Protein AF-W1Y5U6-F1 (afdb_monomer)

Radius of gyration: 29.23 Å; Cα contacts (8 Å, |Δi|>4): 20; chains: 1; bounding box: 58×17×75 Å

Organism: NCBI:txid408170

Mean predicted aligned error: 16.32 Å

Secondary structure (DSSP, 8-state):
-HHHHHHHHTTS----HHHHHHHHHHTT--HHHHTT----THHHHHHHHHHHHHHHHHHHHHHHHTSHHHHHHHHHHHHHHHHHHHHT-

Structure (mmCIF, N/CA/C/O backbone):
data_AF-W1Y5U6-F1
#
_entry.id   AF-W1Y5U6-F1
#
loop_
_atom_site.group_PDB
_atom_site.id
_atom_site.type_symbol
_atom_site.label_atom_id
_atom_site.label_alt_id
_atom_site.label_comp_id
_atom_site.label_asym_id
_atom_site.label_entity_id
_atom_site.label_seq_id
_atom_site.pdbx_PDB_ins_code
_atom_site.Cartn_x
_atom_site.Cartn_y
_atom_site.Cartn_z
_atom_site.occupancy
_atom_site.B_iso_or_equiv
_atom_site.auth_seq_id
_atom_site.auth_comp_id
_atom_site.auth_asym_id
_atom_site.auth_atom_id
_atom_site.pdbx_PDB_model_num
ATOM 1 N N . VAL A 1 1 ? -31.480 7.481 11.933 1.00 58.47 1 VAL A N 1
ATOM 2 C CA . VA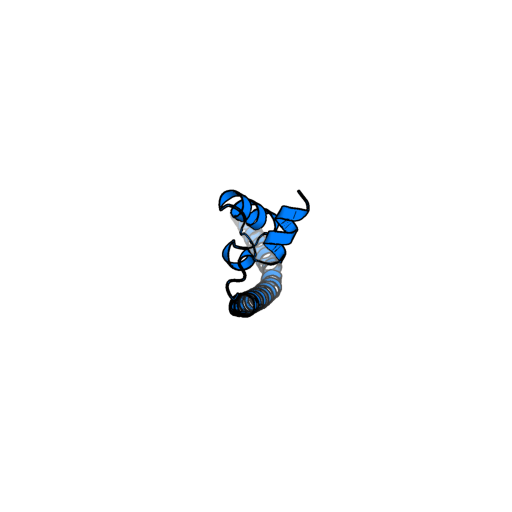L A 1 1 ? -30.238 7.090 11.217 1.00 58.47 1 VAL A CA 1
ATOM 3 C C . VAL A 1 1 ? -28.943 7.366 11.988 1.00 58.47 1 VAL A C 1
ATOM 5 O O . VAL A 1 1 ? -28.127 6.460 12.053 1.00 58.47 1 VAL A O 1
ATOM 8 N N . ARG A 1 2 ? -28.759 8.515 12.672 1.00 65.06 2 ARG A N 1
ATOM 9 C CA . ARG A 1 2 ? -27.560 8.763 13.521 1.00 65.06 2 ARG A CA 1
ATOM 10 C C . ARG A 1 2 ? -27.322 7.731 14.638 1.00 65.06 2 ARG A C 1
ATOM 12 O O . ARG A 1 2 ? -26.183 7.496 15.017 1.00 65.06 2 ARG A O 1
ATOM 19 N N . GLN A 1 3 ? -28.378 7.101 15.157 1.00 78.25 3 GLN A N 1
ATOM 20 C CA . GLN A 1 3 ? -28.243 6.108 16.229 1.00 78.25 3 GLN A CA 1
ATOM 21 C C . GLN A 1 3 ? -27.618 4.782 15.779 1.00 78.25 3 GLN A C 1
ATOM 23 O O . GLN A 1 3 ? -27.001 4.115 16.601 1.00 78.25 3 GLN A O 1
ATOM 28 N N . THR A 1 4 ? -27.759 4.395 14.508 1.00 80.69 4 THR A N 1
ATOM 29 C CA . THR A 1 4 ? -27.233 3.116 14.007 1.00 80.69 4 THR A CA 1
ATOM 30 C C . THR A 1 4 ? -25.711 3.161 13.912 1.00 80.69 4 THR A C 1
ATOM 32 O O . THR A 1 4 ? -25.046 2.297 14.469 1.00 80.69 4 THR A O 1
ATOM 35 N N . ILE A 1 5 ? -25.169 4.238 13.333 1.00 82.88 5 ILE A N 1
ATOM 36 C CA . ILE A 1 5 ? -23.719 4.477 13.260 1.00 82.88 5 ILE A CA 1
ATOM 37 C C . ILE A 1 5 ? -23.126 4.576 14.670 1.00 82.88 5 ILE A C 1
ATOM 39 O O . ILE A 1 5 ? -22.149 3.903 14.963 1.00 82.88 5 ILE A O 1
ATOM 43 N N . SER A 1 6 ? -23.781 5.295 15.590 1.00 85.38 6 SER A N 1
ATOM 44 C CA . SER A 1 6 ? -23.309 5.384 16.981 1.00 85.38 6 SER A CA 1
ATOM 45 C C . SER A 1 6 ? -23.257 4.025 17.696 1.00 85.38 6 SER A C 1
ATOM 47 O O . SER A 1 6 ? -22.428 3.826 18.580 1.00 85.38 6 SER A O 1
ATOM 49 N N . LYS A 1 7 ? -24.129 3.073 17.338 1.00 86.81 7 LYS A N 1
ATOM 50 C CA . LYS A 1 7 ? -24.057 1.702 17.863 1.00 86.81 7 LYS A CA 1
ATOM 51 C C . LYS A 1 7 ? -22.920 0.902 17.226 1.00 86.81 7 LYS A C 1
ATOM 53 O O . LYS A 1 7 ? -22.320 0.103 17.937 1.00 86.81 7 LYS A O 1
ATOM 58 N N . TRP A 1 8 ? -22.622 1.117 15.943 1.00 89.88 8 TRP A N 1
ATOM 59 C CA . TRP A 1 8 ? -21.467 0.518 15.261 1.00 89.88 8 TRP A CA 1
ATOM 60 C C . TRP A 1 8 ? -20.152 1.006 15.865 1.00 89.88 8 TRP A C 1
ATOM 62 O O . TRP A 1 8 ? -19.322 0.196 16.258 1.00 89.88 8 TRP A O 1
ATOM 72 N N . GLU A 1 9 ? -20.019 2.318 16.058 1.00 82.50 9 GLU A N 1
ATOM 73 C CA . GLU A 1 9 ? -18.843 2.943 16.678 1.00 82.50 9 GLU A CA 1
ATOM 74 C C . GLU A 1 9 ? -18.599 2.453 18.112 1.00 82.50 9 GLU A C 1
ATOM 76 O O . GLU A 1 9 ? -17.461 2.354 18.556 1.00 82.50 9 GLU A O 1
ATOM 81 N N . LYS A 1 10 ? -19.671 2.130 18.848 1.00 87.19 10 LYS A N 1
ATOM 82 C CA . LYS A 1 10 ? -19.599 1.596 20.219 1.00 87.19 10 LYS A CA 1
ATOM 83 C C . LYS A 1 10 ? -19.505 0.067 20.281 1.00 87.19 10 LYS A C 1
ATOM 85 O O . LYS A 1 10 ? -19.522 -0.478 21.381 1.00 87.19 10 LYS A O 1
ATOM 90 N N . GLY A 1 11 ? -19.489 -0.628 19.141 1.00 83.69 11 GLY A N 1
ATOM 91 C CA . GLY A 1 11 ? -19.470 -2.095 19.081 1.00 83.69 11 GLY A CA 1
ATOM 92 C C . GLY A 1 11 ? -20.742 -2.778 19.602 1.00 83.69 11 GLY A C 1
ATOM 93 O O . GLY A 1 11 ? -20.742 -3.977 19.857 1.00 83.69 11 GLY A O 1
ATOM 94 N N . LEU A 1 12 ? -21.842 -2.035 19.769 1.00 86.06 12 LEU A N 1
ATOM 95 C CA . LEU A 1 12 ? -23.124 -2.558 20.266 1.00 86.06 12 LEU A CA 1
ATOM 96 C C . LEU A 1 12 ? -23.926 -3.290 19.181 1.00 86.06 12 LEU A C 1
ATOM 98 O O . LEU A 1 12 ? -24.893 -3.987 19.478 1.00 86.06 12 LEU A O 1
ATOM 102 N N . SER A 1 13 ? -23.569 -3.084 17.916 1.00 86.31 13 SER A N 1
ATOM 103 C CA . SER A 1 13 ? -24.129 -3.784 16.760 1.00 86.31 13 SER A CA 1
ATOM 104 C C . SER A 1 13 ? -23.133 -3.731 15.609 1.00 86.31 13 SER A C 1
ATOM 106 O O . SER A 1 13 ? -22.315 -2.815 15.568 1.00 86.31 13 SER A O 1
ATOM 108 N N . VAL A 1 14 ? -23.245 -4.652 14.658 1.00 85.12 14 VAL A N 1
ATOM 109 C CA . VAL A 1 14 ? -22.402 -4.709 13.456 1.00 85.12 14 VAL A CA 1
ATOM 110 C C . VAL A 1 14 ? -23.300 -4.511 12.224 1.00 85.12 14 VAL A C 1
ATOM 112 O O . VAL A 1 14 ? -24.450 -4.963 12.257 1.00 85.12 14 VAL A O 1
ATOM 115 N N . PRO A 1 15 ? -22.849 -3.799 11.173 1.00 88.50 15 PRO A N 1
ATOM 116 C CA . PRO A 1 15 ? -23.566 -3.744 9.899 1.00 88.50 15 PRO A CA 1
ATOM 117 C C . PRO A 1 15 ? -23.736 -5.142 9.280 1.00 88.50 15 PRO A C 1
ATOM 119 O O . PRO A 1 15 ? -23.041 -6.086 9.658 1.00 88.50 15 PRO A O 1
ATOM 122 N N . ASP A 1 16 ? -24.641 -5.281 8.311 1.00 90.00 16 ASP A N 1
ATOM 123 C CA . ASP A 1 16 ? -24.719 -6.508 7.512 1.00 90.00 16 ASP A CA 1
ATOM 124 C C . ASP A 1 16 ? -23.486 -6.675 6.599 1.00 90.00 16 ASP A C 1
ATOM 126 O O . ASP A 1 16 ? -22.673 -5.761 6.424 1.00 90.00 16 ASP A O 1
ATOM 130 N N . ALA A 1 17 ? -23.323 -7.874 6.032 1.00 86.38 17 ALA A N 1
ATOM 131 C CA . ALA A 1 17 ? -22.166 -8.204 5.203 1.00 86.38 17 ALA A CA 1
ATOM 132 C C . ALA A 1 17 ? -22.079 -7.331 3.940 1.00 86.38 17 ALA A C 1
ATOM 134 O O . ALA A 1 17 ? -20.995 -6.867 3.594 1.00 86.38 17 ALA A O 1
ATOM 135 N N . ASP A 1 18 ? -23.209 -7.052 3.289 1.00 89.56 18 ASP A N 1
ATOM 136 C CA . ASP A 1 18 ? -23.252 -6.223 2.082 1.00 89.56 18 ASP A CA 1
ATOM 137 C C . ASP A 1 18 ? -22.832 -4.774 2.367 1.00 89.56 18 ASP A C 1
ATOM 139 O O . ASP A 1 18 ? -22.122 -4.153 1.574 1.00 89.56 18 ASP A O 1
ATOM 143 N N . MET A 1 19 ? -23.237 -4.222 3.513 1.00 89.25 19 MET A N 1
ATOM 144 C CA . MET A 1 19 ? -22.835 -2.893 3.960 1.00 89.25 19 MET A CA 1
ATOM 145 C C . MET A 1 19 ? -21.362 -2.866 4.361 1.00 89.25 19 MET A C 1
ATOM 147 O O . MET A 1 19 ? -20.666 -1.918 4.007 1.00 89.25 19 MET A O 1
ATOM 151 N N . LEU A 1 20 ? -20.859 -3.899 5.044 1.00 87.88 20 LEU A N 1
ATOM 152 C CA . LEU A 1 20 ? -19.430 -4.022 5.343 1.00 87.88 20 LEU A CA 1
ATOM 153 C C . LEU A 1 20 ? -18.586 -4.040 4.065 1.00 87.88 20 LEU A C 1
ATOM 155 O O . LEU A 1 20 ? -17.580 -3.340 4.009 1.00 87.88 20 LEU A O 1
ATOM 159 N N . ILE A 1 21 ? -19.012 -4.773 3.032 1.00 85.31 21 ILE A N 1
ATOM 160 C CA . ILE A 1 21 ? -18.332 -4.820 1.728 1.00 85.31 21 ILE A CA 1
ATOM 161 C C . ILE A 1 21 ? -18.350 -3.445 1.051 1.00 85.31 21 ILE A C 1
ATOM 163 O O . ILE A 1 21 ? -17.322 -3.000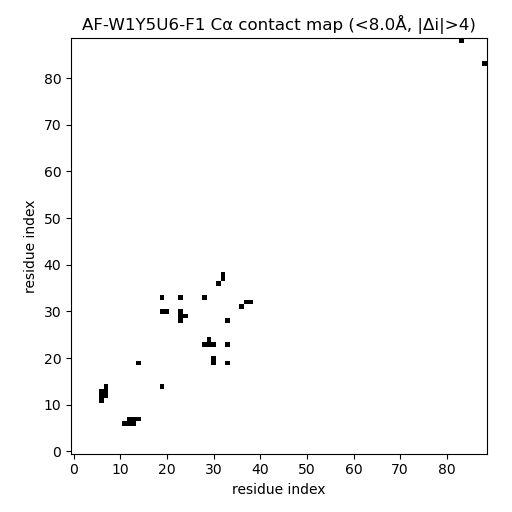 0.556 1.00 85.31 21 ILE A O 1
ATOM 167 N N . LYS A 1 22 ? -19.483 -2.733 1.070 1.00 85.12 22 LYS A N 1
ATOM 168 C CA . LYS A 1 22 ? -19.574 -1.376 0.501 1.00 85.12 22 LYS A CA 1
ATOM 169 C C . LYS A 1 22 ? -18.691 -0.370 1.230 1.00 85.12 22 LYS A C 1
ATOM 171 O O . LYS A 1 22 ? -18.056 0.454 0.587 1.00 85.12 22 LYS A O 1
ATOM 176 N N . ILE A 1 23 ? -18.661 -0.415 2.562 1.00 85.44 23 ILE A N 1
ATOM 177 C CA . ILE A 1 23 ? -17.782 0.451 3.357 1.00 85.44 23 ILE A CA 1
ATOM 178 C C . ILE A 1 23 ? -16.319 0.099 3.048 1.00 85.44 23 ILE A C 1
ATOM 180 O O 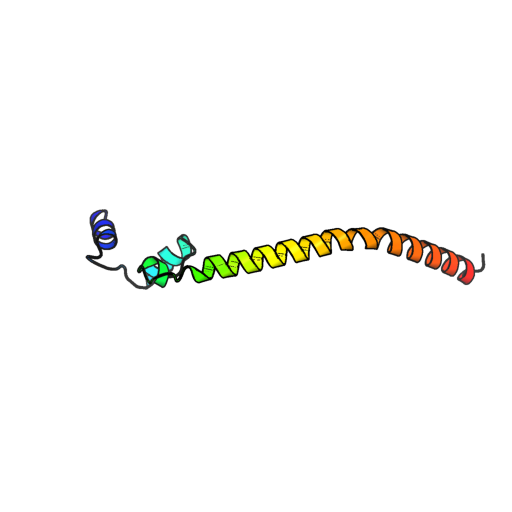. ILE A 1 23 ? -15.525 0.998 2.805 1.00 85.44 23 ILE A O 1
ATOM 184 N N . ALA A 1 24 ? -15.976 -1.189 2.995 1.00 82.50 24 ALA A N 1
ATOM 185 C CA . ALA A 1 24 ? -14.630 -1.668 2.677 1.00 82.50 24 ALA A CA 1
ATOM 186 C C . ALA A 1 24 ? -14.152 -1.167 1.305 1.00 82.50 24 ALA A C 1
ATOM 188 O O . ALA A 1 24 ? -13.055 -0.631 1.199 1.00 82.50 24 ALA A O 1
ATOM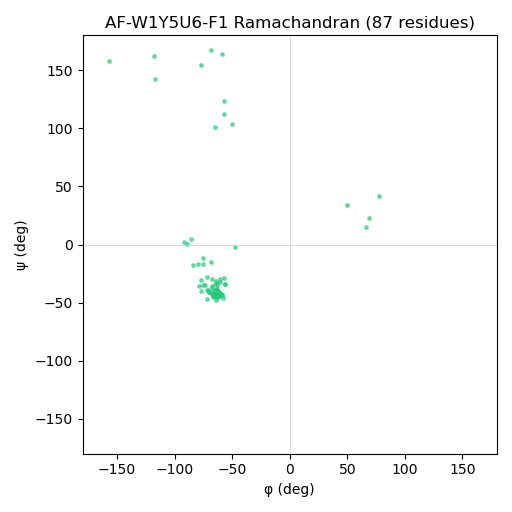 189 N N . ASP A 1 25 ? -15.012 -1.257 0.292 1.00 81.56 25 ASP A N 1
ATOM 190 C CA . ASP A 1 25 ? -14.740 -0.786 -1.068 1.00 81.56 25 ASP A CA 1
ATOM 191 C C . ASP A 1 25 ? -14.551 0.742 -1.130 1.00 81.56 25 ASP 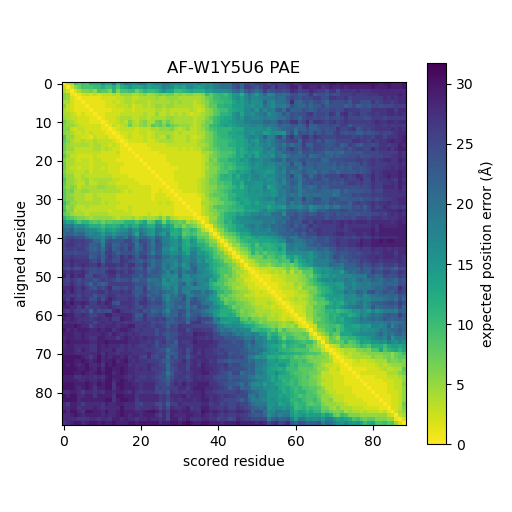A C 1
ATOM 193 O O . ASP A 1 25 ? -13.590 1.228 -1.715 1.00 81.56 25 ASP A O 1
ATOM 197 N N . ILE A 1 26 ? -15.405 1.515 -0.442 1.00 85.06 26 ILE A N 1
ATOM 198 C CA . ILE A 1 26 ? -15.305 2.988 -0.393 1.00 85.06 26 ILE A CA 1
ATOM 199 C C . ILE A 1 26 ? -14.015 3.456 0.292 1.00 85.06 26 ILE A C 1
ATOM 201 O O . ILE A 1 26 ? -13.433 4.462 -0.111 1.00 85.06 26 ILE A O 1
ATOM 205 N N . PHE A 1 27 ? -13.606 2.771 1.359 1.00 81.69 27 PHE A N 1
ATOM 206 C CA . PHE A 1 27 ? -12.415 3.118 2.134 1.00 81.69 27 PHE A CA 1
ATOM 207 C C . PHE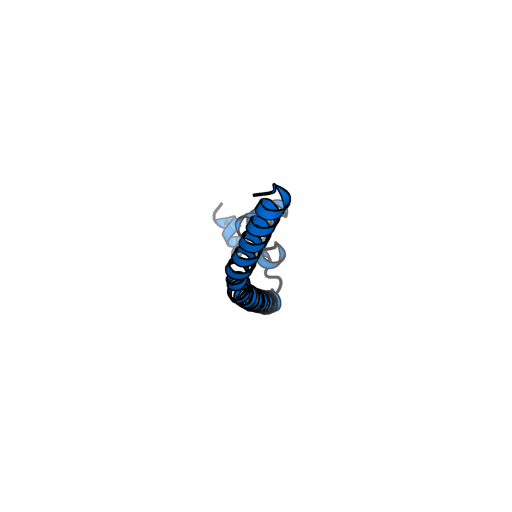 A 1 27 ? -11.148 2.392 1.650 1.00 81.69 27 PHE A C 1
ATOM 209 O O . PHE A 1 27 ? -10.098 2.583 2.254 1.00 81.69 27 PHE A O 1
ATOM 216 N N . GLU A 1 28 ? -11.237 1.585 0.585 1.00 79.88 28 GLU A N 1
ATOM 217 C CA . GLU A 1 28 ? -10.152 0.751 0.038 1.00 79.88 28 GLU A CA 1
ATOM 218 C C . GLU A 1 28 ? -9.426 -0.109 1.095 1.00 79.88 28 GLU A C 1
ATOM 220 O O . GLU A 1 28 ? -8.227 -0.380 1.008 1.00 79.88 28 GLU A O 1
ATOM 225 N N . VAL A 1 29 ? -10.166 -0.574 2.102 1.00 79.81 29 VAL A N 1
ATOM 226 C CA . VAL A 1 29 ? -9.675 -1.455 3.174 1.00 79.81 29 VAL A CA 1
ATOM 227 C C . VAL A 1 29 ? -10.412 -2.787 3.138 1.00 79.81 29 VAL A C 1
ATOM 229 O O . VAL A 1 29 ? -11.488 -2.912 2.565 1.00 79.81 29 VAL A O 1
ATOM 232 N N . SER A 1 30 ? -9.869 -3.819 3.772 1.00 80.25 30 SER A N 1
ATOM 233 C CA . SER A 1 30 ? -10.569 -5.093 3.928 1.00 80.25 30 SER A CA 1
ATOM 234 C C . SER A 1 30 ? -11.642 -5.034 5.023 1.00 80.25 30 SER A C 1
ATOM 236 O O . SER A 1 30 ? -11.542 -4.294 6.000 1.00 80.25 30 SER A O 1
ATOM 238 N N . VAL A 1 31 ? -12.666 -5.887 4.911 1.00 81.19 31 VAL A N 1
ATOM 239 C CA . VAL A 1 31 ? -13.703 -6.043 5.952 1.00 81.19 31 VAL A CA 1
ATOM 240 C C . VAL A 1 31 ? -13.086 -6.405 7.310 1.00 81.19 31 VAL A C 1
ATOM 242 O O . VAL A 1 31 ? -13.555 -5.956 8.351 1.00 81.19 31 VAL A O 1
ATOM 245 N N . SER A 1 32 ? -11.998 -7.175 7.303 1.00 76.88 32 SER A N 1
ATOM 246 C CA . SER A 1 32 ? -11.227 -7.530 8.495 1.00 76.88 32 SER A CA 1
ATOM 247 C C . SER A 1 32 ? -10.673 -6.292 9.209 1.00 76.88 32 SER A C 1
ATOM 249 O O . SER A 1 32 ? -10.758 -6.202 10.432 1.00 76.88 32 SER A O 1
ATOM 251 N N . GLU A 1 33 ? -10.156 -5.323 8.448 1.00 77.38 33 GLU A N 1
ATOM 252 C CA . 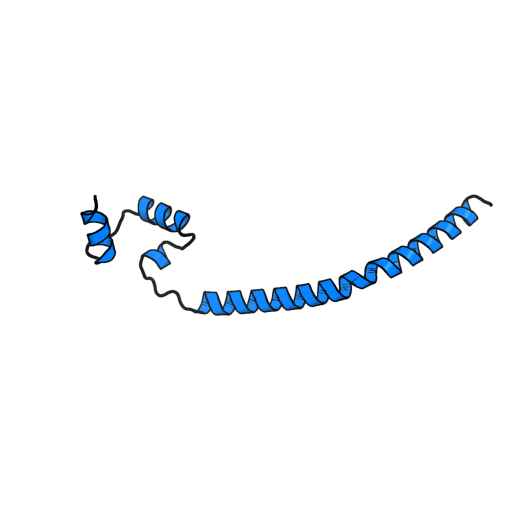GLU A 1 33 ? -9.630 -4.052 8.964 1.00 77.38 33 GLU A CA 1
ATOM 253 C C . GLU A 1 33 ? -10.745 -3.196 9.578 1.00 77.38 33 GLU A C 1
ATOM 255 O O . GLU A 1 33 ? -10.571 -2.654 10.668 1.00 77.38 33 GLU A O 1
ATOM 260 N N . LEU A 1 34 ? -11.930 -3.160 8.952 1.00 82.06 34 LEU A N 1
ATOM 261 C CA . LEU A 1 34 ? -13.108 -2.472 9.502 1.00 82.06 34 LEU A CA 1
ATOM 262 C C . LEU A 1 34 ? -13.598 -3.070 10.827 1.00 82.06 34 LEU A C 1
ATOM 264 O O . LEU A 1 34 ? -14.111 -2.349 11.680 1.00 82.06 34 LEU A O 1
ATOM 268 N N . LEU A 1 35 ? -13.452 -4.384 11.003 1.00 84.50 35 LEU A N 1
ATOM 269 C CA . LEU A 1 35 ? -13.858 -5.098 12.216 1.00 84.50 35 LEU A CA 1
ATOM 270 C C . LEU A 1 35 ? -12.783 -5.080 13.313 1.00 84.50 35 LEU A C 1
ATOM 272 O O . LEU A 1 35 ? -12.954 -5.723 14.349 1.00 84.50 35 LEU A O 1
ATOM 276 N N . GLY A 1 36 ? -11.679 -4.356 13.104 1.00 72.38 36 GLY A N 1
ATOM 277 C CA . GLY A 1 36 ? -10.589 -4.277 14.070 1.00 72.38 36 GLY A CA 1
ATOM 278 C C . GLY A 1 36 ? -9.819 -5.588 14.214 1.00 72.38 36 GLY A C 1
ATOM 279 O O . GLY A 1 36 ? -9.185 -5.811 15.249 1.00 72.38 36 GLY A O 1
ATOM 280 N N . ALA A 1 37 ? -9.855 -6.468 13.201 1.00 67.00 37 ALA A N 1
ATOM 281 C CA . ALA A 1 37 ? -8.906 -7.569 13.139 1.00 67.00 37 ALA A CA 1
ATOM 282 C C . ALA A 1 37 ? -7.514 -6.946 13.148 1.00 67.00 37 ALA A C 1
ATOM 284 O O . ALA A 1 37 ? -7.224 -6.076 12.327 1.00 67.00 37 ALA A O 1
ATOM 285 N N . LYS A 1 38 ? -6.693 -7.347 14.124 1.00 55.31 38 LYS A N 1
ATOM 286 C CA . LYS A 1 38 ? -5.342 -6.830 14.325 1.00 55.31 38 LYS A CA 1
ATOM 287 C C . LYS A 1 38 ? -4.610 -6.890 12.989 1.00 55.31 38 LYS A C 1
ATOM 289 O O . LYS A 1 38 ? -4.216 -7.968 12.548 1.00 55.31 38 LYS A O 1
ATOM 294 N N . ILE A 1 39 ? -4.480 -5.734 12.346 1.00 55.38 39 ILE A N 1
ATOM 295 C CA . ILE A 1 39 ? -3.627 -5.559 11.186 1.00 55.38 39 ILE A CA 1
ATOM 296 C C . ILE A 1 39 ? -2.249 -5.796 11.761 1.00 55.38 39 ILE A C 1
ATOM 298 O O . ILE A 1 39 ? -1.730 -4.974 12.514 1.00 55.38 39 ILE A O 1
ATOM 302 N N . GLU A 1 40 ? -1.701 -6.986 11.544 1.00 51.50 40 GLU A N 1
ATOM 303 C CA . GLU A 1 40 ? -0.288 -7.166 11.792 1.00 51.50 40 GLU A CA 1
ATOM 304 C C . GLU A 1 40 ? 0.403 -6.117 10.920 1.00 51.50 40 GLU A C 1
ATOM 306 O O . GLU A 1 40 ? 0.356 -6.199 9.693 1.00 51.50 40 GLU A O 1
ATOM 311 N N . GLU A 1 41 ? 1.02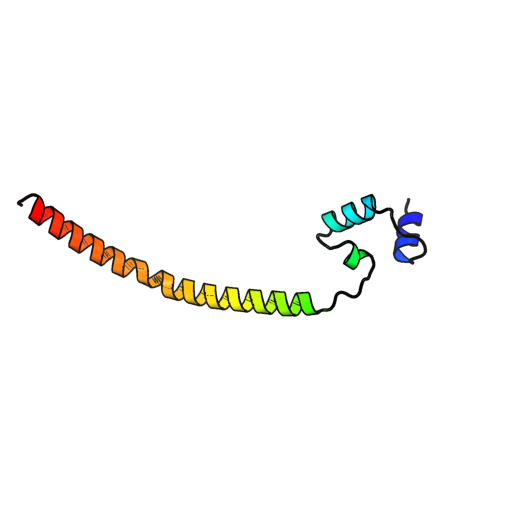5 -5.129 11.564 1.00 52.59 41 GLU A N 1
ATOM 312 C CA . GLU A 1 41 ? 1.845 -4.036 11.009 1.00 52.59 41 GLU A CA 1
ATOM 313 C C . GLU A 1 41 ? 2.910 -4.507 9.985 1.00 52.59 41 GLU A C 1
ATOM 315 O O . GLU A 1 41 ? 3.614 -3.711 9.369 1.00 52.59 41 GLU A O 1
ATOM 320 N N . LYS A 1 42 ? 3.011 -5.818 9.744 1.00 50.47 42 LYS A N 1
ATOM 321 C CA . LYS A 1 42 ? 3.815 -6.466 8.709 1.00 50.47 42 LYS A CA 1
ATOM 322 C C . LYS A 1 42 ? 3.506 -5.986 7.291 1.00 50.47 42 LYS A C 1
ATOM 324 O O . LYS A 1 42 ? 4.432 -5.902 6.493 1.00 50.47 42 LYS A O 1
ATOM 329 N N . LYS A 1 43 ? 2.254 -5.642 6.955 1.00 53.00 43 LYS A N 1
ATOM 330 C CA . LYS A 1 43 ? 1.920 -5.238 5.571 1.00 53.00 43 LYS A CA 1
ATOM 331 C C . LYS A 1 43 ? 2.569 -3.903 5.182 1.00 53.00 43 LYS A C 1
ATOM 333 O O . LYS A 1 43 ? 2.914 -3.713 4.020 1.00 53.00 43 LYS A O 1
ATOM 338 N N . GLU A 1 44 ? 2.790 -3.016 6.150 1.00 51.44 44 GLU A N 1
ATOM 339 C CA . GLU A 1 44 ? 3.438 -1.719 5.934 1.00 51.44 44 GLU A CA 1
ATOM 340 C C . GLU A 1 44 ? 4.965 -1.856 5.830 1.00 51.44 44 GLU A C 1
ATOM 342 O O . GLU A 1 44 ? 5.585 -1.211 4.989 1.00 51.44 44 GLU A O 1
ATOM 347 N N . GLN A 1 45 ? 5.574 -2.774 6.592 1.00 53.12 45 GLN A N 1
ATOM 348 C CA . GLN A 1 45 ? 7.007 -3.082 6.479 1.00 53.12 45 GLN A CA 1
ATOM 349 C C . GLN A 1 45 ? 7.357 -3.762 5.146 1.00 53.12 45 GLN A C 1
ATOM 351 O O . GLN A 1 45 ? 8.341 -3.382 4.509 1.00 53.12 45 GLN A O 1
ATOM 356 N N . ASP A 1 46 ? 6.531 -4.705 4.680 1.00 55.22 46 ASP A N 1
ATOM 357 C CA . ASP A 1 46 ? 6.751 -5.383 3.396 1.00 55.22 46 ASP A CA 1
ATOM 358 C C . ASP A 1 46 ? 6.464 -4.464 2.198 1.00 55.22 46 ASP A C 1
ATOM 360 O O . ASP A 1 46 ? 7.227 -4.457 1.231 1.00 55.22 46 ASP A O 1
ATOM 364 N N . ALA A 1 47 ? 5.418 -3.629 2.260 1.00 59.69 47 ALA A N 1
ATOM 365 C CA . ALA A 1 47 ? 5.132 -2.649 1.209 1.00 59.69 47 ALA A CA 1
ATOM 366 C C . ALA A 1 47 ? 6.253 -1.605 1.078 1.00 59.69 47 ALA A C 1
ATOM 368 O O . ALA A 1 47 ? 6.623 -1.241 -0.039 1.00 59.69 47 ALA A O 1
ATOM 369 N N . ASN A 1 48 ? 6.837 -1.174 2.201 1.00 62.31 48 ASN A N 1
ATOM 370 C CA . ASN A 1 48 ? 7.954 -0.233 2.214 1.00 62.31 48 ASN A CA 1
ATOM 371 C C . ASN A 1 48 ? 9.249 -0.883 1.688 1.00 62.31 48 ASN A C 1
ATOM 373 O O . ASN A 1 48 ? 9.949 -0.293 0.870 1.00 62.31 48 ASN A O 1
ATOM 377 N N . ALA A 1 49 ? 9.513 -2.150 2.031 1.00 68.38 49 ALA A N 1
ATOM 378 C CA . ALA A 1 49 ? 10.644 -2.901 1.479 1.00 68.38 49 ALA A CA 1
ATOM 379 C C . ALA A 1 49 ? 10.526 -3.131 -0.040 1.00 68.38 49 ALA A C 1
ATOM 381 O O . ALA A 1 49 ? 11.522 -3.037 -0.763 1.00 68.38 49 ALA A O 1
ATOM 382 N N . VAL A 1 50 ? 9.320 -3.414 -0.547 1.00 75.38 50 VAL A N 1
ATOM 383 C CA . VAL A 1 50 ? 9.064 -3.561 -1.989 1.00 75.38 50 VAL A CA 1
ATOM 384 C C . VAL A 1 50 ? 9.164 -2.210 -2.702 1.00 75.38 50 VAL A C 1
ATOM 386 O O . VAL A 1 50 ? 9.772 -2.140 -3.770 1.00 75.38 50 VAL A O 1
ATOM 389 N N . ALA A 1 51 ? 8.646 -1.129 -2.112 1.00 73.50 51 ALA A N 1
ATOM 390 C CA . ALA A 1 51 ? 8.786 0.227 -2.641 1.00 73.50 51 ALA A CA 1
ATOM 391 C C . ALA A 1 51 ? 10.258 0.669 -2.711 1.00 73.50 51 ALA A C 1
ATOM 393 O O . ALA A 1 51 ? 10.688 1.191 -3.739 1.00 73.50 51 ALA A O 1
ATOM 394 N N . ASP A 1 52 ? 11.057 0.372 -1.685 1.00 75.56 52 ASP A N 1
ATOM 395 C CA . ASP A 1 52 ? 12.500 0.628 -1.668 1.00 75.56 52 ASP A CA 1
ATOM 396 C C . ASP A 1 52 ? 13.250 -0.187 -2.727 1.00 75.56 52 ASP A C 1
ATOM 398 O O . ASP A 1 52 ? 14.137 0.331 -3.413 1.00 75.56 52 ASP A O 1
ATOM 402 N N . GLN A 1 53 ? 12.898 -1.464 -2.903 1.00 79.75 53 GLN A N 1
ATOM 403 C CA . GLN A 1 53 ? 13.475 -2.296 -3.960 1.00 79.75 53 GLN A CA 1
ATOM 404 C C . GLN A 1 53 ? 13.111 -1.770 -5.350 1.00 79.75 53 GLN A C 1
ATOM 406 O O . GLN A 1 53 ? 13.987 -1.659 -6.207 1.00 79.75 53 GLN A O 1
ATOM 411 N N . LEU A 1 54 ? 11.851 -1.391 -5.569 1.00 78.50 54 LEU A N 1
ATOM 412 C CA . LEU A 1 54 ? 11.390 -0.793 -6.820 1.00 78.50 54 LEU A CA 1
ATOM 413 C C . LEU A 1 54 ? 12.079 0.543 -7.087 1.00 78.50 54 LEU A C 1
ATOM 415 O O . LEU A 1 54 ? 12.493 0.786 -8.216 1.00 78.50 54 LEU A O 1
ATOM 419 N N . MET A 1 55 ? 12.263 1.381 -6.068 1.00 75.19 55 MET A N 1
ATOM 420 C CA . MET A 1 55 ? 12.966 2.656 -6.181 1.00 75.19 55 MET A CA 1
ATOM 421 C C . MET A 1 55 ? 14.434 2.445 -6.565 1.00 75.19 55 MET A C 1
ATOM 423 O O . MET A 1 55 ? 14.902 3.068 -7.515 1.00 75.19 55 MET A O 1
ATOM 427 N N . ARG A 1 56 ? 15.136 1.496 -5.928 1.00 78.31 56 ARG A N 1
ATOM 428 C CA . ARG A 1 56 ? 16.522 1.130 -6.281 1.00 78.31 56 ARG A CA 1
ATOM 429 C C . ARG A 1 56 ? 16.634 0.532 -7.683 1.00 78.31 56 ARG A C 1
ATOM 431 O O . ARG A 1 56 ? 17.558 0.868 -8.421 1.00 78.31 56 ARG A O 1
ATOM 438 N N . VAL A 1 57 ? 15.707 -0.345 -8.073 1.00 80.75 57 VAL A N 1
ATOM 439 C CA . VAL A 1 57 ? 15.675 -0.937 -9.420 1.00 80.75 57 VAL A CA 1
ATOM 440 C C . VAL A 1 57 ? 15.359 0.130 -10.462 1.00 80.75 57 VAL A C 1
ATOM 442 O O . VAL A 1 57 ? 16.018 0.177 -11.494 1.00 80.75 57 VAL A O 1
ATOM 445 N N . ASN A 1 58 ? 14.408 1.022 -10.195 1.00 74.44 58 ASN A N 1
ATOM 446 C CA . ASN A 1 58 ? 14.057 2.114 -11.092 1.00 74.44 58 ASN A CA 1
ATOM 447 C C . ASN A 1 58 ? 15.183 3.148 -11.196 1.00 74.44 58 ASN A C 1
ATOM 449 O O . ASN A 1 58 ? 15.430 3.655 -12.279 1.00 74.44 58 ASN A O 1
ATOM 453 N N . GLU A 1 59 ? 15.924 3.418 -10.122 1.00 77.19 59 GLU A N 1
ATOM 454 C CA . GLU A 1 59 ? 17.118 4.265 -10.153 1.00 77.19 59 GLU A CA 1
ATOM 455 C C . GLU A 1 59 ? 18.237 3.610 -10.979 1.00 77.19 59 GLU A C 1
ATOM 457 O O . GLU A 1 59 ? 18.807 4.244 -11.868 1.00 77.19 59 GLU A O 1
ATOM 462 N N . GLN A 1 60 ? 18.492 2.309 -10.791 1.00 70.25 60 GLN A N 1
ATOM 463 C CA . GLN A 1 60 ? 19.438 1.559 -11.625 1.00 70.25 60 GLN A CA 1
ATOM 464 C C . GLN A 1 60 ? 19.008 1.515 -13.093 1.00 70.25 60 GLN A C 1
ATOM 466 O O . GLN A 1 60 ? 19.842 1.680 -13.988 1.00 70.25 60 GLN A O 1
ATOM 471 N N . LEU A 1 61 ? 17.717 1.325 -13.360 1.00 68.00 61 LEU A N 1
ATOM 472 C CA . LEU A 1 61 ? 17.157 1.363 -14.703 1.00 68.00 61 LEU A CA 1
ATOM 473 C C . LEU A 1 61 ? 17.228 2.773 -15.279 1.00 68.00 61 LEU A C 1
ATOM 475 O O . LEU A 1 61 ? 17.658 2.900 -16.411 1.00 68.00 61 LEU A O 1
ATOM 479 N N . ALA A 1 62 ? 16.929 3.834 -14.534 1.00 62.34 62 ALA A N 1
ATOM 480 C CA . ALA A 1 62 ? 17.038 5.221 -14.987 1.00 62.34 62 ALA A CA 1
ATOM 481 C C . ALA A 1 62 ? 18.492 5.602 -15.313 1.00 62.34 62 ALA A C 1
ATOM 483 O O . ALA A 1 62 ? 18.761 6.230 -16.343 1.00 62.34 62 ALA A O 1
ATOM 484 N N . ILE A 1 63 ? 19.451 5.147 -14.499 1.00 63.91 63 ILE A N 1
ATOM 485 C CA . ILE A 1 63 ? 20.888 5.321 -14.745 1.00 63.91 63 ILE A CA 1
ATOM 486 C C . ILE A 1 63 ? 21.322 4.529 -15.990 1.00 63.91 63 ILE A C 1
ATOM 488 O O . ILE A 1 63 ? 22.057 5.047 -16.839 1.00 63.91 63 ILE A O 1
ATOM 492 N N . LYS A 1 64 ? 20.853 3.284 -16.152 1.00 58.09 64 LYS A N 1
ATOM 493 C CA . LYS A 1 64 ? 21.220 2.415 -17.284 1.00 58.09 64 LYS A CA 1
ATOM 494 C C . LYS A 1 64 ? 20.494 2.787 -18.587 1.00 58.09 64 LYS A C 1
ATOM 496 O O . LYS A 1 64 ? 21.084 2.673 -19.663 1.00 58.09 64 LYS A O 1
ATOM 501 N N . ASN A 1 65 ? 19.276 3.318 -18.505 1.00 60.09 65 ASN A N 1
ATOM 502 C CA . ASN A 1 65 ? 18.427 3.738 -19.627 1.00 60.09 65 ASN A CA 1
ATOM 503 C C . ASN A 1 65 ? 18.994 4.972 -20.351 1.00 60.09 65 ASN A C 1
ATOM 505 O O . ASN A 1 65 ? 18.685 5.229 -21.511 1.00 60.09 65 ASN A O 1
ATOM 509 N N . ARG A 1 66 ? 19.946 5.686 -19.736 1.00 55.25 66 ARG A N 1
ATOM 510 C CA . ARG A 1 66 ? 20.686 6.773 -20.396 1.00 55.25 66 ARG A CA 1
ATOM 511 C C . ARG A 1 66 ? 21.750 6.306 -21.396 1.00 55.25 66 ARG A C 1
ATOM 513 O O . ARG A 1 66 ? 22.199 7.105 -22.217 1.00 55.25 66 ARG A O 1
ATOM 520 N N . ARG A 1 67 ? 22.183 5.036 -21.369 1.00 53.69 67 ARG A N 1
ATOM 521 C CA . ARG A 1 67 ? 23.254 4.545 -22.267 1.00 53.69 67 ARG A CA 1
ATOM 522 C C . ARG A 1 67 ? 22.764 4.115 -23.655 1.00 53.69 67 ARG A C 1
ATOM 524 O O . ARG A 1 67 ? 23.577 4.087 -24.578 1.00 53.69 67 ARG A O 1
ATOM 531 N N . SER A 1 68 ? 21.463 3.868 -23.830 1.00 52.09 68 SER A N 1
ATOM 532 C CA . SER A 1 68 ? 20.905 3.348 -25.090 1.00 52.09 68 SER A CA 1
ATOM 533 C C . SER A 1 68 ? 21.046 4.332 -26.264 1.00 52.09 68 SER A C 1
ATOM 535 O O . SER A 1 68 ? 21.364 3.933 -27.382 1.00 52.09 68 SER A O 1
ATOM 537 N N . HIS A 1 69 ? 20.965 5.642 -26.003 1.00 56.12 69 HIS A N 1
ATOM 538 C CA . HIS A 1 69 ? 21.044 6.659 -27.060 1.00 56.12 69 HIS A CA 1
ATOM 539 C C . HIS A 1 69 ? 22.392 6.707 -27.795 1.0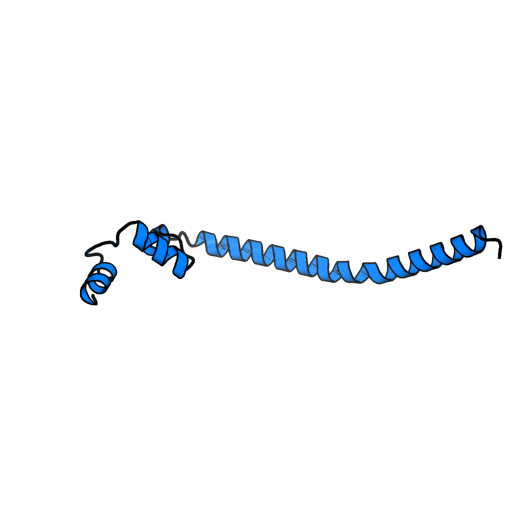0 56.12 69 HIS A C 1
ATOM 541 O O . HIS A 1 69 ? 22.431 7.048 -28.975 1.00 56.12 69 HIS A O 1
ATOM 547 N N . ARG A 1 70 ? 23.510 6.379 -27.131 1.00 58.88 70 ARG A N 1
ATOM 548 C CA . ARG A 1 70 ? 24.832 6.386 -27.786 1.00 58.88 70 ARG A CA 1
ATOM 549 C C . ARG A 1 70 ? 25.029 5.164 -28.675 1.00 58.88 70 ARG A C 1
ATOM 551 O O . ARG A 1 70 ? 25.531 5.304 -29.783 1.00 58.88 70 ARG A O 1
ATOM 558 N N . VAL A 1 71 ? 24.571 4.002 -28.217 1.00 65.50 71 VAL A N 1
ATOM 559 C CA . VAL A 1 71 ? 24.668 2.748 -28.973 1.00 65.50 71 VAL A CA 1
ATOM 560 C C . VAL A 1 71 ? 23.788 2.807 -30.222 1.00 65.50 71 VAL A C 1
ATOM 562 O O . VAL A 1 71 ? 24.260 2.489 -31.309 1.00 65.50 71 VAL A O 1
ATOM 565 N N . TRP A 1 72 ? 22.557 3.315 -30.104 1.00 66.75 72 TRP A N 1
ATOM 566 C CA . TRP A 1 72 ? 21.653 3.474 -31.248 1.00 66.75 72 TRP A CA 1
ATOM 567 C C . TRP A 1 72 ? 22.182 4.453 -32.306 1.00 66.75 72 TRP A C 1
ATOM 569 O O . TRP A 1 72 ? 22.030 4.194 -33.498 1.00 66.75 72 TRP A O 1
ATOM 579 N N . LYS A 1 73 ? 22.875 5.530 -31.901 1.00 71.88 73 LYS A N 1
ATOM 580 C CA . LYS A 1 73 ? 23.549 6.431 -32.855 1.00 71.88 73 LYS A CA 1
ATOM 581 C C . LYS A 1 73 ? 24.649 5.716 -33.644 1.00 71.88 73 LYS A C 1
ATOM 583 O O . LYS A 1 73 ? 24.711 5.874 -34.858 1.00 71.88 73 LYS A O 1
ATOM 588 N N . THR A 1 74 ? 25.493 4.921 -32.985 1.00 79.75 74 THR A N 1
ATOM 589 C CA . THR A 1 74 ? 26.565 4.172 -33.662 1.00 79.75 74 THR A CA 1
ATOM 590 C C . THR A 1 74 ? 26.006 3.119 -34.615 1.00 79.75 74 THR A C 1
ATOM 592 O O . THR A 1 74 ? 26.466 3.025 -35.750 1.00 79.75 74 THR A O 1
ATOM 595 N N . VAL A 1 75 ? 24.981 2.374 -34.194 1.00 85.12 75 VAL A N 1
ATOM 596 C CA . VAL A 1 75 ? 24.317 1.369 -35.042 1.00 85.12 75 VAL A CA 1
ATOM 597 C C . VAL A 1 75 ? 23.700 2.016 -36.286 1.00 85.12 75 VAL A C 1
ATOM 599 O O . VAL A 1 75 ? 23.866 1.493 -37.385 1.00 85.12 75 VAL A O 1
ATOM 602 N N . GLY A 1 76 ? 23.067 3.185 -36.140 1.00 85.56 76 GLY A N 1
ATOM 603 C CA . GLY A 1 76 ? 22.522 3.939 -37.271 1.00 85.56 76 GLY A CA 1
ATOM 604 C C . GLY A 1 76 ? 23.585 4.368 -38.288 1.00 85.56 76 GLY A C 1
ATOM 605 O O . GLY A 1 76 ? 23.366 4.229 -39.488 1.00 85.56 76 GLY A O 1
ATOM 606 N N . ILE A 1 77 ? 24.754 4.831 -37.828 1.00 86.31 77 ILE A N 1
ATOM 607 C CA . ILE A 1 77 ? 25.858 5.243 -38.715 1.00 86.31 77 ILE A CA 1
ATOM 608 C C . ILE A 1 77 ? 26.422 4.043 -39.485 1.00 86.31 77 ILE A C 1
ATOM 610 O O . ILE A 1 77 ? 26.626 4.134 -40.693 1.00 86.31 77 ILE A O 1
ATOM 614 N N . VAL A 1 78 ? 26.643 2.910 -38.812 1.00 89.94 78 VAL A N 1
ATOM 615 C CA . VAL A 1 78 ? 27.165 1.692 -39.456 1.00 89.94 78 VAL A CA 1
ATOM 616 C C . VAL A 1 78 ? 26.185 1.158 -40.502 1.00 89.94 78 VAL A C 1
ATOM 618 O O . VAL A 1 78 ? 26.607 0.818 -41.605 1.00 89.94 78 VAL A O 1
ATOM 621 N N . LEU A 1 79 ? 24.883 1.139 -40.196 1.00 89.56 79 LEU A N 1
ATOM 622 C CA . LEU A 1 79 ? 23.853 0.749 -41.162 1.00 89.56 79 LEU A CA 1
ATOM 623 C C . LEU A 1 79 ? 23.808 1.686 -42.370 1.00 89.56 79 LEU A C 1
ATOM 625 O O . LEU A 1 79 ? 23.691 1.211 -43.494 1.00 89.56 79 LEU A O 1
ATOM 629 N N . LEU A 1 80 ? 23.938 2.998 -42.160 1.00 88.31 80 LEU A N 1
ATOM 630 C CA . LEU A 1 80 ? 23.947 3.970 -43.252 1.00 88.31 80 LEU A CA 1
ATOM 631 C C . LEU A 1 80 ? 25.137 3.749 -44.198 1.00 88.31 80 LEU A C 1
ATOM 633 O O . LEU A 1 80 ? 24.951 3.722 -45.410 1.00 88.31 80 LEU A O 1
ATOM 637 N N . ILE A 1 81 ? 26.336 3.513 -43.655 1.00 89.69 81 ILE A N 1
ATOM 638 C CA . ILE A 1 81 ? 27.528 3.176 -44.452 1.00 89.69 81 ILE A CA 1
ATOM 639 C C . ILE A 1 81 ? 27.319 1.860 -45.207 1.00 89.69 81 ILE A C 1
ATOM 641 O O . ILE A 1 81 ? 27.626 1.779 -46.393 1.00 89.69 81 ILE A O 1
ATOM 645 N N . PHE A 1 82 ? 26.768 0.840 -44.544 1.00 92.81 82 PHE A N 1
ATOM 646 C CA . PHE A 1 82 ? 26.502 -0.454 -45.166 1.00 92.81 82 PHE A CA 1
ATOM 647 C C . PHE A 1 82 ? 25.510 -0.344 -46.331 1.00 92.81 82 PHE A C 1
ATOM 649 O O . PHE A 1 82 ? 25.739 -0.936 -47.381 1.00 92.81 82 PHE A O 1
ATOM 656 N N . VAL A 1 83 ? 24.441 0.444 -46.178 1.00 89.81 83 VAL A N 1
ATOM 657 C CA . VAL A 1 83 ? 23.462 0.693 -47.248 1.00 89.81 83 VAL A CA 1
ATOM 658 C C . VAL A 1 83 ? 24.103 1.431 -48.421 1.00 89.81 83 VAL A C 1
ATOM 660 O O . VAL A 1 83 ? 23.892 1.020 -49.556 1.00 89.81 83 VAL A O 1
ATOM 663 N N . LEU A 1 84 ? 24.917 2.464 -48.172 1.00 87.75 84 LEU A N 1
ATOM 664 C CA . LEU A 1 84 ? 25.643 3.173 -49.237 1.00 87.75 84 LEU A CA 1
ATOM 665 C C . LEU A 1 84 ? 26.558 2.227 -50.028 1.00 87.75 84 LEU A C 1
ATOM 667 O O . LEU A 1 84 ? 26.557 2.249 -51.255 1.00 87.75 84 LEU A O 1
ATOM 671 N N . PHE A 1 85 ? 27.271 1.346 -49.324 1.00 86.69 85 PHE A N 1
ATOM 672 C CA . PHE A 1 85 ? 28.147 0.349 -49.939 1.00 86.69 85 PHE A CA 1
ATOM 673 C C . PHE A 1 85 ? 27.367 -0.719 -50.719 1.00 86.69 85 PHE A C 1
ATOM 675 O O . PHE A 1 85 ? 27.809 -1.177 -51.767 1.00 86.69 85 PHE A O 1
ATOM 682 N N . ASN A 1 86 ? 26.198 -1.125 -50.214 1.00 82.81 86 ASN A N 1
ATOM 683 C CA . ASN A 1 86 ? 25.353 -2.130 -50.854 1.00 82.81 86 ASN A CA 1
ATOM 684 C C . ASN A 1 86 ? 24.629 -1.587 -52.098 1.00 82.81 86 ASN A C 1
ATOM 686 O O . ASN A 1 86 ? 24.458 -2.317 -53.069 1.00 82.81 86 ASN A O 1
ATOM 690 N N . VAL A 1 87 ? 24.241 -0.308 -52.083 1.00 84.94 87 VAL A N 1
ATOM 691 C CA . VAL A 1 87 ? 23.594 0.384 -53.212 1.00 84.94 87 VAL A CA 1
ATOM 692 C C . VAL A 1 87 ? 24.590 0.737 -54.332 1.00 84.94 87 VAL A C 1
ATOM 694 O O . VAL A 1 87 ? 24.162 1.038 -55.443 1.00 84.94 87 VAL A O 1
ATOM 697 N N . GLY A 1 88 ? 25.901 0.619 -54.090 1.00 71.81 88 GLY A N 1
ATOM 698 C CA . GLY A 1 88 ? 26.937 0.800 -55.111 1.00 71.81 88 GLY A CA 1
ATOM 699 C C . GLY A 1 88 ? 27.217 2.265 -55.454 1.00 71.81 88 GLY A C 1
ATOM 700 O O . GLY A 1 88 ? 27.344 2.589 -56.635 1.00 71.81 88 GLY A O 1
ATOM 701 N N . LEU A 1 89 ? 27.270 3.136 -54.435 1.00 56.72 89 LEU A N 1
ATOM 702 C CA . LEU A 1 89 ? 27.717 4.532 -54.559 1.00 56.72 89 LEU A CA 1
ATOM 703 C C . LEU A 1 89 ? 29.244 4.662 -54.449 1.00 56.72 89 LEU A C 1
ATOM 705 O O . LEU A 1 89 ? 29.835 3.929 -53.622 1.00 56.72 89 LEU A O 1
#

pLDDT: mean 75.12, std 12.54, range [50.47, 92.81]

Foldseek 3Di:
DVVVVVCLVVVVDPDDPVVLVVVCVVVVHDSCVSVCNPPPCVVVVVVVVVVVVVVVVVVVCVVVVVVVVVVVVVVVVVVVVVVCVVVPD

Nearest PDB structures (foldseek):
  3u3w-assembly1_B  TM=4.655E-01  e=3.500E+00  Bacillus thuringiensis Bt407

InterPro domains:
  IPR001387 Cro/C1-type, helix-turn-helix domain [PF01381] (2-34)
  IPR001387 Cro/C1-type, helix-turn-helix domain [PS50943] (2-34)
  IPR001387 Cro/C1-type, helix-turn-helix domain [cd00093] (2-34)
  IPR010982 Lambda repressor-like, DNA-binding domain superfamily [G3DSA:1.10.260.40] (1-75)
  IPR010982 Lambda repressor-like, DNA-binding domain superfamily [SSF47413] (2-39)

Sequence (89 aa):
VRQTISKWEKGLSVPDADMLIKIADIFEVSVSELLGAKIEEKKEQDANAVADQLMRVNEQLAIKNRRSHRVWKTVGIVLLIFVLFNVGL

Solvent-accessible surface area (backbone atoms only — not comparable to full-atom values): 5224 Å² total; per-residue (Å²): 115,74,65,58,55,55,30,42,79,68,68,75,44,77,77,56,70,71,57,39,50,52,52,16,62,78,68,75,46,53,57,53,58,78,72,64,47,80,73,65,70,59,63,60,55,53,50,50,52,50,49,51,50,48,50,52,50,48,50,51,45,57,63,54,62,64,54,54,66,60,55,54,52,53,53,51,52,53,50,52,53,50,50,44,59,72,74,67,112